Protein AF-A0A385MWV8-F1 (afdb_monomer)

Mean predicted aligned error: 8.76 Å

Foldseek 3Di:
DDDDDDDDDCDPDWDKDWADDPPPAQKTWIWTDDQQFIWIKIDHPVGIDIDTDGDNPHPDPRDDD

Nearest PDB structures (foldseek):
  7n61-assembly1_0S  TM=6.969E-01  e=6.427E+00  Chlamydomonas reinhardtii
  8qca-assembly1_C  TM=4.557E-01  e=4.027E+00  Saccharomyces cerevisiae
  8t8r-assembly1_A  TM=5.339E-01  e=5.718E+00  Homo sapiens

Solvent-accessible surface area (backbone atoms only — not comparable to full-atom values): 4432 Å² total; per-residue (Å²): 136,87,87,75,81,85,83,82,98,72,73,89,78,80,66,72,46,79,52,88,71,85,85,79,62,81,51,54,35,35,34,27,83,47,95,55,17,35,44,37,35,42,34,44,98,89,50,73,51,76,45,81,44,84,31,77,78,65,76,77,86,78,78,83,133

Structure (mmCIF, N/CA/C/O backbone):
data_AF-A0A385MWV8-F1
#
_entry.id   AF-A0A385MWV8-F1
#
loop_
_atom_site.group_PDB
_atom_site.id
_atom_site.type_symbol
_atom_site.label_atom_id
_atom_site.label_alt_id
_atom_site.label_comp_id
_atom_site.label_asym_id
_atom_site.label_entity_id
_atom_site.label_seq_id
_atom_site.pdbx_PDB_ins_code
_atom_site.Cartn_x
_atom_site.Cartn_y
_atom_site.Cartn_z
_atom_site.occupancy
_atom_site.B_iso_or_equiv
_atom_site.auth_seq_id
_atom_site.auth_comp_id
_atom_site.auth_asym_id
_atom_site.auth_atom_id
_atom_site.pdbx_PDB_model_num
ATOM 1 N N . MET A 1 1 ? -32.663 2.607 -11.917 1.00 37.06 1 MET A N 1
ATOM 2 C CA . MET A 1 1 ? -32.062 3.340 -13.052 1.00 37.06 1 MET A CA 1
ATOM 3 C C . MET A 1 1 ? -31.176 4.429 -12.472 1.00 37.06 1 MET A C 1
ATOM 5 O O . MET A 1 1 ? -31.696 5.330 -11.826 1.00 37.06 1 MET A O 1
ATOM 9 N N . GLY A 1 2 ? -29.857 4.232 -12.534 1.00 42.59 2 GLY A N 1
ATOM 10 C CA . GLY A 1 2 ? -28.869 4.978 -11.748 1.00 42.59 2 GLY A CA 1
ATOM 11 C C . GLY A 1 2 ? -28.739 6.444 -12.159 1.00 42.59 2 GLY A C 1
ATOM 12 O O . GLY A 1 2 ? -28.603 6.758 -13.337 1.00 42.59 2 GLY A O 1
ATOM 13 N N . LEU A 1 3 ? -28.776 7.326 -11.162 1.00 58.19 3 LEU A N 1
ATOM 14 C CA . LEU A 1 3 ? -28.525 8.758 -11.281 1.00 58.19 3 LEU A CA 1
ATOM 15 C C . LEU A 1 3 ? -27.019 9.020 -11.149 1.00 58.19 3 LEU A C 1
ATOM 17 O O . LEU A 1 3 ? -26.544 9.337 -10.063 1.00 58.19 3 LEU A O 1
ATOM 21 N N . PHE A 1 4 ? -26.267 8.922 -12.243 1.00 59.94 4 PHE A N 1
ATOM 22 C CA . PHE A 1 4 ? -24.933 9.525 -12.301 1.00 59.94 4 PHE A CA 1
ATOM 23 C C . PHE A 1 4 ? -25.041 10.830 -13.084 1.00 59.94 4 PHE A C 1
ATOM 25 O O . PHE A 1 4 ? -25.169 10.840 -14.308 1.00 59.94 4 PHE A 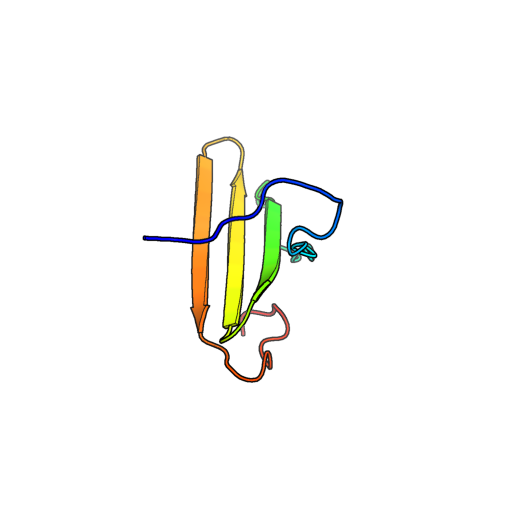O 1
ATOM 32 N N . ARG A 1 5 ? -25.083 11.946 -12.348 1.00 54.38 5 ARG A N 1
ATOM 33 C CA . ARG A 1 5 ? -25.069 13.293 -12.922 1.00 54.38 5 ARG A CA 1
ATOM 34 C C . ARG A 1 5 ? -23.653 13.594 -13.407 1.00 54.38 5 ARG A C 1
ATOM 36 O O . ARG A 1 5 ? -22.724 13.679 -12.612 1.00 54.38 5 ARG A O 1
ATOM 43 N N . SER A 1 6 ? -23.516 13.737 -14.719 1.00 67.69 6 SER A N 1
ATOM 44 C CA . SER A 1 6 ? -22.335 14.299 -15.368 1.00 67.69 6 SER A CA 1
ATOM 45 C C . SER A 1 6 ? -22.315 15.813 -15.137 1.00 67.69 6 SER A C 1
ATOM 47 O O . SER A 1 6 ? -23.271 16.494 -15.509 1.00 67.69 6 SER A O 1
ATOM 49 N N . GLY A 1 7 ? -21.257 16.328 -14.499 1.00 56.97 7 GLY A N 1
ATOM 50 C CA . GLY A 1 7 ? -20.983 17.765 -14.400 1.00 56.97 7 GLY A CA 1
ATOM 51 C C . GLY A 1 7 ? -20.427 18.233 -13.048 1.00 56.97 7 GLY A C 1
ATOM 52 O O . GLY A 1 7 ? -21.176 18.354 -12.087 1.00 56.97 7 GLY A O 1
ATOM 53 N N . ASN A 1 8 ? -19.141 18.613 -13.055 1.00 51.22 8 ASN A N 1
ATOM 54 C CA . ASN A 1 8 ? -18.392 19.427 -12.076 1.00 51.22 8 ASN A CA 1
ATOM 55 C C . ASN A 1 8 ? -17.632 18.720 -10.914 1.00 51.22 8 ASN A C 1
ATOM 57 O O . ASN A 1 8 ? -18.143 18.517 -9.821 1.00 51.22 8 ASN A O 1
ATOM 61 N N . SER A 1 9 ? -16.351 18.416 -11.176 1.00 55.31 9 SER A N 1
ATOM 62 C CA . SER A 1 9 ? -15.164 18.547 -10.299 1.00 55.31 9 SER A CA 1
ATOM 63 C C . SER A 1 9 ? -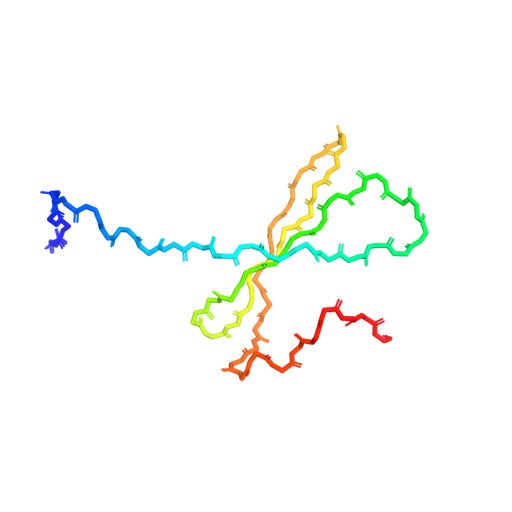15.179 18.061 -8.834 1.00 55.31 9 SER A C 1
ATOM 65 O O . SER A 1 9 ? -14.503 18.678 -8.018 1.00 55.31 9 SER A O 1
ATOM 67 N N . GLN A 1 10 ? -15.860 16.973 -8.468 1.00 58.00 10 GLN A N 1
ATOM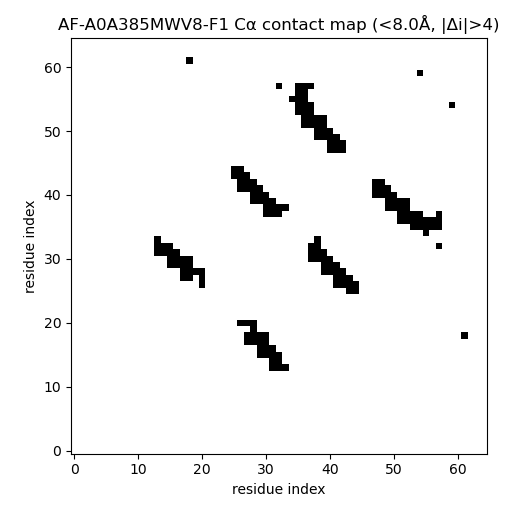 68 C CA . GLN A 1 10 ? -15.661 16.293 -7.169 1.00 58.00 10 GLN A CA 1
ATOM 69 C C . GLN A 1 10 ? -15.802 14.767 -7.327 1.00 58.00 10 GLN A C 1
ATOM 71 O O . GLN A 1 10 ? -16.634 14.128 -6.684 1.00 58.00 10 GLN A O 1
ATOM 76 N N . SER A 1 11 ? -15.037 14.162 -8.239 1.00 64.12 11 SER A N 1
ATOM 77 C CA . SER A 1 11 ? -14.873 12.703 -8.212 1.00 64.12 11 SER A CA 1
ATOM 78 C C . SER A 1 11 ? -14.160 12.325 -6.910 1.00 64.12 11 SER A C 1
ATOM 80 O O . SER A 1 11 ? -13.211 13.023 -6.550 1.00 64.12 11 SER A O 1
ATOM 82 N N . PRO A 1 12 ? -14.574 11.258 -6.204 1.00 73.00 12 PRO A N 1
ATOM 83 C CA . PRO A 1 12 ? -13.837 10.776 -5.042 1.00 73.00 12 PRO A CA 1
ATOM 84 C C . PRO A 1 12 ? -12.372 10.546 -5.422 1.00 73.00 12 PRO A C 1
ATOM 86 O O . PRO A 1 12 ? -12.085 9.819 -6.375 1.00 73.00 12 PRO A O 1
ATOM 89 N N . GLU A 1 13 ? -11.458 11.200 -4.710 1.00 83.12 13 GLU A N 1
ATOM 90 C CA . GLU A 1 13 ? -10.025 11.104 -4.964 1.00 83.12 13 GLU A CA 1
ATOM 91 C C . GLU A 1 13 ? -9.413 10.006 -4.092 1.00 83.12 13 GLU A C 1
ATOM 93 O O . GLU A 1 13 ? -9.673 9.923 -2.891 1.00 83.12 13 GLU A O 1
ATOM 98 N N . LEU A 1 14 ? -8.595 9.151 -4.705 1.00 89.00 14 LEU A N 1
ATOM 99 C CA . LEU A 1 14 ? -7.806 8.157 -3.989 1.00 89.00 14 LEU A CA 1
ATOM 100 C C . LEU A 1 14 ? -6.434 8.749 -3.685 1.00 89.00 14 LEU A C 1
ATOM 102 O O . LEU A 1 14 ? -5.635 8.980 -4.593 1.00 89.00 14 LEU A O 1
ATOM 106 N N . ILE A 1 15 ? -6.155 8.967 -2.403 1.00 92.56 15 ILE A N 1
ATOM 107 C CA . ILE A 1 15 ? -4.845 9.432 -1.945 1.00 92.56 15 ILE A CA 1
ATOM 108 C C . ILE A 1 15 ? -3.967 8.204 -1.720 1.00 92.56 15 ILE A C 1
ATOM 110 O O . ILE A 1 15 ? -4.227 7.410 -0.813 1.00 92.56 15 ILE A O 1
ATOM 114 N N . TRP A 1 16 ? -2.961 8.024 -2.575 1.00 94.00 16 TRP A N 1
ATOM 115 C CA . TRP A 1 16 ? -2.060 6.875 -2.534 1.00 94.00 16 TRP A CA 1
ATOM 116 C C . TRP A 1 16 ? -0.806 7.169 -1.708 1.00 94.00 16 TRP A C 1
ATOM 118 O O . TRP A 1 16 ? -0.094 8.142 -1.947 1.00 94.00 16 TRP A O 1
ATOM 128 N N . GLU A 1 17 ? -0.509 6.280 -0.769 1.00 93.81 17 GLU A N 1
ATOM 129 C CA . GLU A 1 17 ? 0.682 6.281 0.075 1.00 93.81 17 GLU A CA 1
ATOM 130 C C . GLU A 1 17 ? 1.635 5.173 -0.391 1.00 93.81 17 GLU A C 1
ATOM 132 O O . GLU A 1 17 ? 1.226 4.020 -0.544 1.00 93.81 17 GLU A O 1
ATOM 137 N N . ALA A 1 18 ? 2.909 5.498 -0.615 1.00 91.75 18 ALA A N 1
ATOM 138 C CA . ALA A 1 18 ? 3.920 4.507 -0.981 1.00 91.75 18 ALA A CA 1
ATOM 139 C C . ALA A 1 18 ? 4.358 3.689 0.244 1.00 91.75 18 ALA A C 1
ATOM 141 O O . ALA A 1 18 ? 4.682 4.254 1.292 1.00 91.75 18 ALA A O 1
ATOM 142 N N . LEU A 1 19 ? 4.425 2.365 0.095 1.00 90.44 19 LEU A N 1
ATOM 143 C CA . LEU A 1 19 ? 4.949 1.460 1.115 1.00 90.44 19 LEU A CA 1
ATOM 144 C C . LEU A 1 19 ? 6.403 1.095 0.816 1.00 90.44 19 LEU A C 1
ATOM 146 O O . LEU A 1 19 ? 6.790 0.869 -0.332 1.00 90.44 19 LEU A O 1
A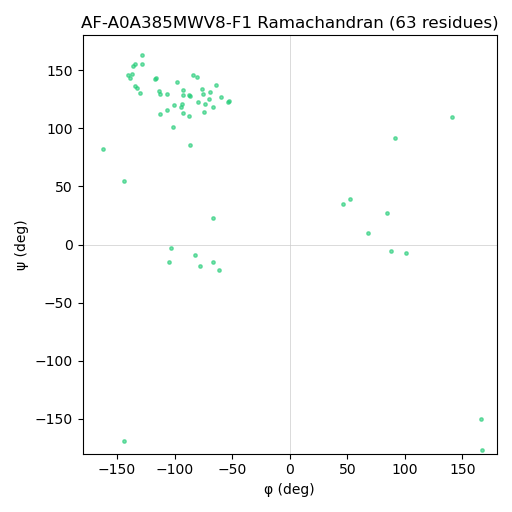TOM 150 N N . LYS A 1 20 ? 7.222 1.039 1.869 1.00 86.12 20 LYS A N 1
ATOM 151 C CA . LYS A 1 20 ? 8.630 0.653 1.757 1.00 86.12 20 LYS A CA 1
ATOM 152 C C . LYS A 1 20 ? 8.736 -0.864 1.675 1.00 86.12 20 LYS A C 1
ATOM 154 O O . LYS A 1 20 ? 8.328 -1.564 2.593 1.00 86.12 20 LYS A O 1
ATOM 159 N N . ASN A 1 21 ? 9.351 -1.352 0.605 1.00 81.69 21 ASN A N 1
ATOM 160 C CA . ASN A 1 21 ? 9.683 -2.762 0.454 1.00 81.69 21 ASN A CA 1
ATOM 161 C C . ASN A 1 21 ? 11.127 -2.996 0.920 1.00 81.69 21 ASN A C 1
ATOM 163 O O . ASN A 1 21 ? 12.069 -2.441 0.352 1.00 81.69 21 ASN A O 1
ATOM 167 N N . THR A 1 22 ? 11.314 -3.820 1.948 1.00 74.56 22 THR A N 1
ATOM 168 C CA . THR A 1 22 ? 12.647 -4.261 2.391 1.00 74.56 22 THR A CA 1
ATOM 169 C C . THR A 1 22 ? 13.126 -5.405 1.481 1.00 74.56 22 THR A C 1
ATOM 171 O O . THR A 1 22 ? 12.314 -6.216 1.044 1.00 74.56 22 THR A O 1
ATOM 174 N N . ASN A 1 23 ? 14.432 -5.478 1.186 1.00 67.94 23 ASN A N 1
ATOM 175 C CA . ASN A 1 23 ? 15.098 -6.443 0.279 1.00 67.94 23 ASN A CA 1
ATOM 176 C C . ASN A 1 23 ? 15.115 -6.128 -1.231 1.00 67.94 23 ASN A C 1
ATOM 178 O O . ASN A 1 23 ? 15.255 -7.035 -2.045 1.00 67.94 23 ASN A O 1
ATOM 182 N N . GLY A 1 24 ? 15.057 -4.853 -1.628 1.00 57.75 24 GLY A N 1
ATOM 183 C CA . GLY A 1 24 ? 15.543 -4.420 -2.953 1.00 57.75 24 GLY A CA 1
ATOM 184 C C . GLY A 1 24 ? 14.747 -4.915 -4.166 1.00 57.75 24 GLY A C 1
ATOM 185 O O . GLY A 1 24 ? 15.182 -4.723 -5.300 1.00 57.75 24 GLY A O 1
ATOM 186 N N . SER A 1 25 ? 13.580 -5.524 -3.955 1.00 64.38 25 SER A N 1
ATOM 187 C CA . SER A 1 25 ? 12.658 -5.848 -5.039 1.00 64.38 25 SER A CA 1
ATOM 188 C C . SER A 1 25 ? 12.268 -4.550 -5.747 1.00 64.38 25 SER A C 1
ATOM 190 O O . SER A 1 25 ? 11.770 -3.630 -5.102 1.00 64.38 25 SER A O 1
ATOM 192 N N . SER A 1 26 ? 12.428 -4.482 -7.071 1.00 74.31 26 SER A N 1
ATOM 193 C CA . SER A 1 26 ? 12.008 -3.362 -7.939 1.00 74.31 26 SER A CA 1
ATOM 194 C C . SER A 1 26 ? 10.481 -3.193 -8.031 1.00 74.31 26 SER A C 1
ATOM 196 O O . SER A 1 26 ? 9.948 -2.655 -9.002 1.00 74.31 26 SER A O 1
ATOM 198 N N . SER A 1 27 ? 9.767 -3.692 -7.023 1.00 85.81 27 SER A N 1
ATOM 199 C CA . SER A 1 27 ? 8.324 -3.614 -6.918 1.00 85.81 27 SER A CA 1
ATOM 200 C C . SER A 1 27 ? 7.941 -2.305 -6.239 1.00 85.81 27 SER A C 1
ATOM 202 O O . SER A 1 27 ? 8.450 -1.980 -5.166 1.00 85.81 27 SER A O 1
ATOM 204 N N . HIS A 1 28 ? 7.034 -1.566 -6.861 1.00 90.69 28 HIS A N 1
ATOM 205 C CA . HIS A 1 28 ? 6.401 -0.391 -6.290 1.00 90.69 28 HIS A CA 1
ATOM 206 C C . HIS A 1 28 ? 5.101 -0.829 -5.629 1.00 90.69 28 HIS A C 1
ATOM 208 O O . HIS A 1 28 ? 4.221 -1.386 -6.294 1.00 90.69 28 HIS A O 1
ATOM 214 N N . THR A 1 29 ? 5.000 -0.577 -4.327 1.00 92.31 29 THR A N 1
ATOM 215 C CA . THR A 1 29 ? 3.813 -0.889 -3.536 1.00 92.31 29 THR A CA 1
ATOM 216 C C . THR A 1 29 ? 3.162 0.408 -3.089 1.00 92.31 29 THR A C 1
ATOM 218 O O . THR A 1 29 ? 3.830 1.268 -2.510 1.00 92.31 29 THR A O 1
ATOM 221 N N . TYR A 1 30 ? 1.860 0.536 -3.320 1.00 94.19 30 TYR A N 1
ATOM 222 C CA . TYR A 1 30 ? 1.071 1.668 -2.849 1.00 94.19 30 TYR A CA 1
ATOM 223 C C . TYR A 1 30 ? -0.158 1.181 -2.100 1.00 94.19 30 TYR A C 1
ATOM 225 O O . TYR A 1 30 ? -0.662 0.084 -2.344 1.00 94.19 30 TYR A O 1
ATOM 233 N N . ARG A 1 31 ? -0.678 2.019 -1.211 1.00 94.75 31 ARG A N 1
ATOM 234 C CA . ARG A 1 31 ? -1.967 1.797 -0.563 1.00 94.75 31 ARG A CA 1
ATOM 235 C C . ARG A 1 31 ? -2.809 3.057 -0.555 1.00 94.75 31 ARG A C 1
ATOM 237 O O . ARG A 1 31 ? -2.272 4.157 -0.555 1.00 94.75 31 ARG A O 1
ATOM 244 N N . THR A 1 32 ? -4.119 2.906 -0.484 1.00 95.56 32 THR A N 1
ATOM 245 C CA . THR A 1 32 ? -5.036 4.021 -0.241 1.00 95.56 32 THR A CA 1
ATOM 246 C C . THR A 1 32 ? -6.158 3.587 0.694 1.00 95.56 32 THR A C 1
ATOM 248 O O . THR A 1 32 ? -6.574 2.422 0.683 1.00 95.56 32 THR A O 1
ATOM 251 N N . LYS A 1 33 ? -6.620 4.511 1.541 1.00 94.38 33 LYS A N 1
ATOM 252 C CA . LYS A 1 33 ? -7.744 4.276 2.452 1.00 94.38 33 LYS A CA 1
ATOM 253 C C . LYS A 1 33 ? -9.044 4.315 1.662 1.00 94.38 33 LYS A C 1
ATOM 255 O O . LYS A 1 33 ? -9.312 5.282 0.955 1.00 94.38 33 LYS A O 1
ATOM 260 N N . ILE A 1 34 ? -9.874 3.296 1.840 1.00 93.88 34 ILE A N 1
ATOM 261 C CA . ILE A 1 34 ? -11.242 3.258 1.320 1.00 93.88 34 ILE A CA 1
ATOM 262 C C . ILE A 1 34 ? -12.223 2.912 2.449 1.00 93.88 34 ILE A C 1
ATOM 264 O O . ILE A 1 34 ? -11.806 2.407 3.496 1.00 93.88 34 ILE A O 1
ATOM 268 N N . PRO A 1 35 ? -13.535 3.156 2.285 1.00 93.19 35 PRO A N 1
ATOM 269 C CA . PRO A 1 35 ? -14.515 2.702 3.264 1.00 93.19 35 PRO A CA 1
ATOM 270 C C . PRO A 1 35 ? -14.379 1.194 3.531 1.00 93.19 35 PRO A C 1
ATOM 272 O O . PRO A 1 35 ? -14.458 0.385 2.609 1.00 93.19 35 PRO A O 1
ATOM 275 N N . GLY A 1 36 ? -14.157 0.822 4.794 1.00 93.94 36 GLY A N 1
ATOM 276 C CA . GLY A 1 36 ? -14.039 -0.573 5.234 1.00 93.94 36 GLY A CA 1
ATOM 277 C C . GLY A 1 36 ? -12.638 -1.191 5.162 1.00 93.94 36 GLY A C 1
ATOM 278 O O . GLY A 1 36 ? -12.466 -2.317 5.631 1.00 93.94 36 GLY A O 1
ATOM 279 N N . GLY A 1 37 ? -11.635 -0.498 4.618 1.00 95.44 37 GLY A N 1
ATOM 280 C CA . GLY A 1 37 ? -10.270 -1.021 4.610 1.00 95.44 37 GLY A CA 1
ATOM 281 C C . GLY A 1 37 ? -9.311 -0.298 3.679 1.0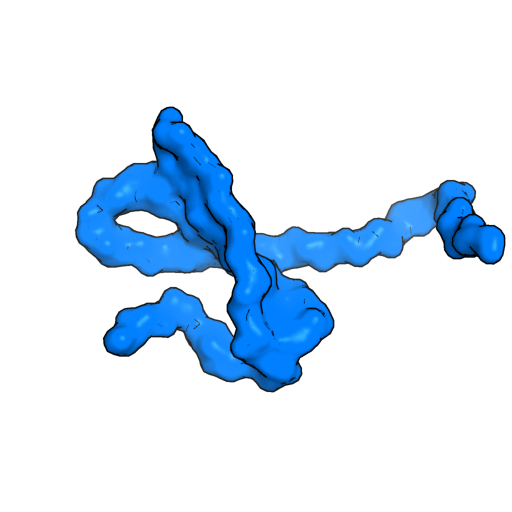0 95.44 37 GLY A C 1
ATOM 282 O O . GLY A 1 37 ? -9.443 0.896 3.408 1.00 95.44 37 GLY A O 1
ATOM 283 N N . TRP A 1 38 ? -8.338 -1.044 3.177 1.00 95.69 38 TRP A N 1
ATOM 284 C CA . TRP A 1 38 ? -7.288 -0.540 2.306 1.00 95.69 38 TRP A CA 1
ATOM 285 C C . TRP A 1 38 ? -7.374 -1.175 0.930 1.00 95.69 38 TRP A C 1
ATOM 287 O O . TRP A 1 38 ? -7.650 -2.367 0.789 1.00 95.69 38 TRP A O 1
ATOM 297 N N . LEU A 1 39 ? -7.071 -0.385 -0.090 1.00 95.81 39 LEU A N 1
ATOM 298 C CA . LEU A 1 39 ? -6.740 -0.904 -1.405 1.00 95.81 39 LEU A CA 1
ATOM 299 C C . LEU A 1 39 ? -5.221 -0.873 -1.545 1.00 95.81 39 LEU A C 1
ATOM 301 O O . LEU A 1 39 ? -4.623 0.195 -1.434 1.00 95.81 39 LEU A O 1
ATOM 305 N N . VAL A 1 40 ? -4.601 -2.031 -1.754 1.00 95.06 40 VAL A N 1
ATOM 306 C CA . VAL A 1 40 ? -3.146 -2.178 -1.876 1.00 95.06 40 VAL A CA 1
ATOM 307 C C . VAL A 1 40 ? -2.816 -2.597 -3.298 1.00 95.06 40 VAL A C 1
ATOM 309 O O . VAL A 1 40 ? -3.426 -3.524 -3.829 1.00 95.06 40 VAL A O 1
ATOM 312 N N . THR A 1 41 ? -1.854 -1.925 -3.917 1.00 95.00 41 THR A N 1
ATOM 313 C CA . THR A 1 41 ? -1.342 -2.270 -5.241 1.00 95.00 41 THR A CA 1
ATOM 314 C C . THR A 1 41 ? 0.122 -2.642 -5.141 1.00 95.00 41 THR A C 1
ATOM 316 O O . THR A 1 41 ? 0.879 -2.048 -4.374 1.00 95.00 41 THR A O 1
ATOM 319 N N . VAL A 1 42 ? 0.521 -3.632 -5.930 1.00 92.69 42 VAL A N 1
ATOM 320 C CA . VAL A 1 42 ? 1.921 -4.014 -6.109 1.00 92.69 42 VAL A CA 1
ATOM 321 C C . VAL A 1 42 ? 2.170 -4.096 -7.601 1.00 92.69 42 VAL A C 1
ATOM 323 O O . VAL A 1 42 ? 1.403 -4.727 -8.326 1.00 92.69 42 VAL A O 1
ATOM 326 N N . SER A 1 43 ? 3.229 -3.453 -8.072 1.00 92.00 43 SER A N 1
ATOM 327 C CA . SER A 1 43 ? 3.600 -3.466 -9.485 1.00 92.00 43 SER A CA 1
ATOM 328 C C . SER A 1 43 ? 5.102 -3.608 -9.651 1.00 92.00 43 SER A C 1
ATOM 330 O O . SER A 1 43 ? 5.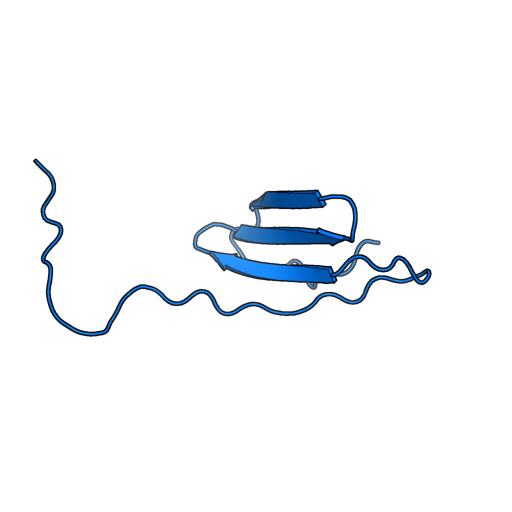870 -3.064 -8.864 1.00 92.00 43 SER A O 1
ATOM 332 N N . ASN A 1 44 ? 5.533 -4.340 -10.668 1.00 89.94 44 ASN A N 1
ATOM 333 C CA . ASN A 1 44 ? 6.932 -4.469 -11.057 1.00 89.94 44 ASN A CA 1
ATOM 334 C C . ASN A 1 44 ? 7.043 -4.549 -12.590 1.00 89.94 44 ASN A C 1
ATOM 336 O O . ASN A 1 44 ? 6.075 -4.310 -13.310 1.00 89.94 44 ASN A O 1
ATOM 340 N N . THR A 1 45 ? 8.225 -4.886 -13.107 1.00 87.31 45 THR A N 1
ATOM 341 C CA . THR A 1 45 ? 8.47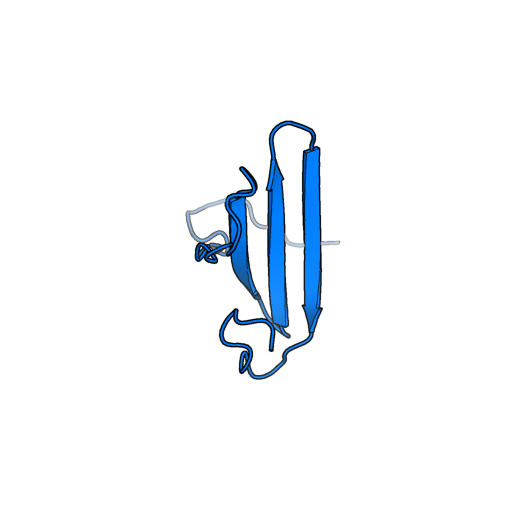1 -4.996 -14.557 1.00 87.31 45 THR A CA 1
ATOM 342 C C . THR A 1 45 ? 7.710 -6.135 -15.242 1.00 87.31 45 THR A C 1
ATOM 344 O O . THR A 1 45 ? 7.633 -6.152 -16.466 1.00 87.31 45 THR A O 1
ATOM 347 N N . GLN A 1 46 ? 7.166 -7.087 -14.482 1.00 88.94 46 GLN A N 1
ATOM 348 C CA . GLN A 1 46 ? 6.481 -8.277 -14.991 1.00 88.94 46 GLN A CA 1
ATOM 349 C C . GLN A 1 46 ? 4.955 -8.194 -14.865 1.00 88.94 46 GLN A C 1
ATOM 351 O O . GLN A 1 46 ? 4.255 -8.978 -15.502 1.00 88.94 46 GLN A O 1
ATOM 356 N N . GLY A 1 47 ? 4.422 -7.261 -14.073 1.00 90.06 47 GLY A N 1
ATOM 357 C CA . GLY A 1 47 ? 2.980 -7.102 -13.926 1.00 90.06 47 GLY A CA 1
ATOM 358 C C . GLY A 1 47 ? 2.560 -6.220 -12.758 1.00 90.06 47 GLY A C 1
ATOM 359 O O . GLY A 1 47 ? 3.382 -5.652 -12.039 1.00 90.06 47 GLY A O 1
ATOM 360 N N . ALA A 1 48 ? 1.244 -6.121 -12.578 1.00 92.75 48 ALA A N 1
ATOM 361 C CA . ALA A 1 48 ? 0.616 -5.387 -11.491 1.00 92.75 48 ALA A CA 1
ATOM 362 C C . ALA A 1 48 ? -0.552 -6.184 -10.902 1.00 92.75 48 ALA A C 1
ATOM 364 O O . ALA A 1 48 ? -1.251 -6.903 -11.616 1.00 92.75 48 ALA A O 1
ATOM 365 N N . GLY A 1 49 ? -0.762 -6.030 -9.598 1.00 93.94 49 GLY A N 1
ATOM 366 C CA . GLY A 1 49 ? -1.869 -6.614 -8.856 1.00 93.94 49 GLY A CA 1
ATOM 367 C C . GLY A 1 49 ? -2.487 -5.599 -7.903 1.00 93.94 49 GLY A C 1
ATOM 368 O O . GLY A 1 49 ? -1.827 -4.656 -7.460 1.00 93.94 49 GLY A O 1
ATOM 369 N N . VAL A 1 50 ? -3.765 -5.805 -7.595 1.00 95.38 50 VAL A N 1
ATOM 370 C CA . VAL A 1 50 ? -4.520 -5.016 -6.623 1.00 95.38 50 VAL A CA 1
ATOM 371 C C . VAL A 1 50 ? -5.282 -5.951 -5.694 1.00 95.38 50 VAL A C 1
ATOM 373 O O . VAL A 1 50 ? -5.914 -6.903 -6.150 1.00 95.38 50 VAL A O 1
ATOM 376 N N . THR A 1 51 ? -5.231 -5.664 -4.397 1.00 95.62 51 THR A N 1
ATOM 377 C CA . THR A 1 51 ? -5.886 -6.455 -3.354 1.00 95.62 51 THR A CA 1
ATOM 378 C C . THR A 1 51 ? -6.613 -5.529 -2.391 1.00 95.62 51 THR A C 1
ATOM 380 O O . THR A 1 51 ? -6.079 -4.502 -1.970 1.00 95.62 51 THR A O 1
ATOM 383 N N . PHE A 1 52 ? -7.837 -5.905 -2.024 1.00 95.75 52 PHE A N 1
ATOM 384 C CA . PHE A 1 52 ? -8.563 -5.277 -0.927 1.00 95.75 52 PHE A CA 1
ATOM 385 C C . PHE A 1 52 ? -8.184 -5.945 0.398 1.00 95.75 52 PHE A C 1
ATOM 387 O O . PHE A 1 52 ? -8.272 -7.167 0.524 1.00 95.75 52 PHE A O 1
ATOM 394 N N . VAL A 1 53 ? -7.786 -5.138 1.378 1.00 94.19 53 VAL A N 1
ATOM 395 C CA . VAL A 1 53 ? -7.444 -5.576 2.733 1.00 94.19 53 VAL A CA 1
ATOM 396 C C . VAL A 1 53 ? -8.495 -5.014 3.696 1.00 94.19 53 VAL A C 1
ATOM 398 O O . VAL A 1 53 ? -8.555 -3.794 3.863 1.00 94.19 53 VAL A O 1
ATOM 401 N N . PRO A 1 54 ? -9.340 -5.856 4.319 1.00 94.69 54 PRO A N 1
ATOM 402 C CA . PRO A 1 54 ? -10.360 -5.386 5.247 1.00 94.69 54 PRO A CA 1
ATOM 403 C C . PRO A 1 54 ? -9.715 -4.868 6.534 1.00 94.69 54 PRO A C 1
ATOM 405 O O . PRO A 1 54 ? -8.968 -5.582 7.197 1.00 94.69 54 PRO A O 1
ATOM 408 N N . ASP A 1 55 ? -10.027 -3.626 6.889 1.00 94.69 55 ASP A N 1
ATOM 409 C CA . ASP A 1 55 ? -9.524 -2.953 8.088 1.00 94.69 55 ASP A CA 1
ATOM 410 C C . ASP A 1 55 ? -10.430 -1.755 8.385 1.00 94.69 55 ASP A C 1
ATOM 412 O O . ASP A 1 55 ? -10.168 -0.620 7.989 1.00 94.69 55 ASP A O 1
ATOM 416 N N . ALA A 1 56 ? -11.560 -2.020 9.042 1.00 92.75 56 ALA A N 1
ATOM 417 C CA . ALA A 1 56 ? -12.607 -1.019 9.238 1.00 92.75 56 ALA A CA 1
ATOM 418 C C . ALA A 1 56 ? -12.146 0.212 10.037 1.00 92.75 56 ALA A C 1
ATOM 420 O O . ALA A 1 56 ? -12.780 1.262 9.942 1.00 92.75 56 ALA A O 1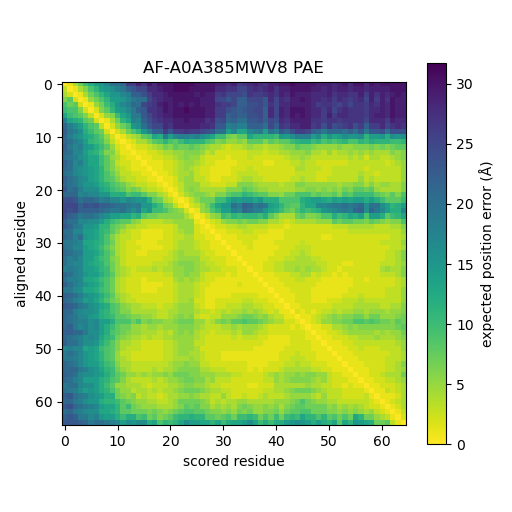
ATOM 421 N N . LYS A 1 57 ? -11.074 0.080 10.826 1.00 93.44 57 LYS A N 1
ATOM 422 C CA . LYS A 1 57 ? -10.513 1.161 11.642 1.00 93.44 57 LYS A CA 1
ATOM 423 C C . LYS A 1 57 ? -9.244 1.772 11.043 1.00 93.44 57 LYS A C 1
ATOM 425 O O . LYS A 1 57 ? -8.726 2.729 11.612 1.00 93.44 57 LYS A O 1
ATOM 430 N N . HIS A 1 58 ? -8.765 1.241 9.917 1.00 91.88 58 HIS A N 1
ATOM 431 C CA . HIS A 1 58 ? -7.509 1.641 9.279 1.00 91.88 58 HIS A CA 1
ATOM 432 C C . HIS A 1 58 ? -6.314 1.606 10.249 1.00 91.88 58 HIS A C 1
ATOM 434 O O . HIS A 1 58 ? -5.471 2.503 10.224 1.00 91.88 58 HIS A O 1
ATOM 440 N N . GLU A 1 59 ? -6.266 0.594 11.120 1.00 93.25 59 GLU A N 1
ATOM 441 C CA . GLU A 1 59 ? -5.213 0.413 12.131 1.00 93.25 59 GLU A CA 1
ATOM 442 C C . GLU A 1 59 ? -3.912 -0.150 11.540 1.00 93.25 59 GLU A C 1
ATOM 444 O O . GLU A 1 59 ? -2.851 -0.019 12.153 1.00 93.25 59 GLU A O 1
ATOM 449 N N . TRP A 1 60 ? -3.958 -0.746 10.346 1.00 90.44 60 TRP A N 1
ATOM 450 C CA . TRP A 1 60 ? -2.765 -1.261 9.687 1.00 90.44 60 TRP A CA 1
ATOM 451 C C . TRP A 1 60 ? -1.812 -0.133 9.272 1.00 90.44 60 TRP A C 1
ATOM 453 O O . TRP A 1 60 ? -2.104 0.711 8.420 1.00 90.44 60 TRP A O 1
ATOM 463 N N . ASP A 1 61 ? -0.608 -0.156 9.830 1.00 86.62 61 ASP A N 1
ATOM 464 C CA . ASP A 1 61 ? 0.416 0.870 9.637 1.00 86.62 61 ASP A CA 1
ATOM 465 C C . ASP A 1 61 ? 1.228 0.698 8.343 1.00 86.62 61 ASP A C 1
ATOM 467 O O . ASP A 1 61 ? 1.916 1.630 7.927 1.00 86.62 61 ASP A O 1
ATOM 471 N N . GLY A 1 62 ? 1.064 -0.424 7.641 1.00 81.62 62 GLY A N 1
ATOM 472 C CA . GLY A 1 62 ? 1.782 -0.721 6.399 1.00 81.62 62 GLY A CA 1
ATOM 473 C C . GLY A 1 62 ? 2.946 -1.679 6.609 1.00 81.62 62 GLY A C 1
ATOM 474 O O . GLY A 1 62 ? 3.531 -2.150 5.633 1.00 81.62 62 GLY A O 1
ATOM 475 N N . ASN A 1 63 ? 3.263 -1.994 7.863 1.00 79.25 63 ASN A N 1
ATOM 476 C CA . ASN A 1 63 ? 4.284 -2.962 8.198 1.00 79.25 63 ASN A CA 1
ATOM 477 C C . ASN A 1 63 ? 3.690 -4.372 8.156 1.00 79.25 63 ASN A C 1
ATOM 479 O O . ASN A 1 63 ? 2.513 -4.604 8.439 1.00 79.25 63 ASN A O 1
ATOM 483 N N . SER A 1 64 ? 4.522 -5.322 7.749 1.00 69.31 64 SER A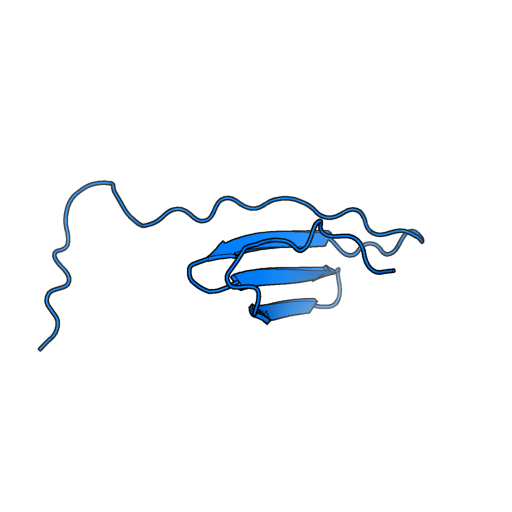 N 1
ATOM 484 C CA . SER A 1 64 ? 4.262 -6.749 7.920 1.00 69.31 64 SER A CA 1
ATOM 485 C C . SER A 1 64 ? 5.199 -7.211 9.031 1.00 69.31 64 SER A C 1
ATOM 487 O O . SER A 1 64 ? 6.413 -7.061 8.878 1.00 69.31 64 SER A O 1
ATOM 489 N N . VAL A 1 65 ? 4.642 -7.654 10.161 1.00 62.66 65 VAL A N 1
ATOM 490 C CA . VAL A 1 65 ? 5.402 -8.269 11.265 1.00 62.66 65 VAL A CA 1
ATOM 491 C C . VAL A 1 65 ? 5.669 -9.741 10.998 1.00 62.66 65 VAL A C 1
ATOM 493 O O . VAL A 1 65 ? 4.798 -10.389 10.374 1.00 62.66 65 VAL A O 1
#

pLDDT: mean 82.53, std 15.51, range [37.06, 95.81]

Sequence (65 aa):
MGLFRSGNSQSPELIWEALKNTNGSSSHTYRTKIPGGWLVTVSNTQGAGVTFVPDAKHEWDGNSV

Secondary structure (DSSP, 8-state):
-------SS-PPP--EEEEPPTT----EEEEEEETTEEEEEEEETTEEEEEEEE-TT----S---

Radius of gyration: 15.22 Å; Cα contacts (8 Å, |Δi|>4): 88; chains: 1; bounding box: 48×28×28 Å